Protein AF-L0J5N1-F1 (afdb_monomer_lite)

Structure (mmCIF, N/CA/C/O backbone):
data_AF-L0J5N1-F1
#
_entry.id   AF-L0J5N1-F1
#
loop_
_atom_site.group_PDB
_atom_site.id
_atom_site.type_symbol
_atom_site.label_atom_id
_atom_site.label_alt_id
_atom_site.label_comp_id
_atom_site.label_asym_id
_atom_site.label_entity_id
_atom_site.label_seq_id
_atom_site.pdbx_PDB_ins_code
_atom_site.Cartn_x
_atom_site.Cartn_y
_atom_site.Cartn_z
_atom_site.occupancy
_atom_site.B_iso_or_equiv
_atom_site.auth_seq_id
_atom_site.auth_comp_id
_atom_site.auth_asym_id
_atom_site.auth_atom_id
_atom_site.pdbx_PDB_model_num
ATOM 1 N N . MET A 1 1 ? 24.366 7.028 -9.041 1.00 30.89 1 MET A N 1
ATOM 2 C CA . MET A 1 1 ? 24.199 6.172 -7.843 1.00 30.89 1 MET A CA 1
ATOM 3 C C . MET A 1 1 ? 22.722 6.158 -7.474 1.00 30.89 1 MET A C 1
ATOM 5 O O . MET A 1 1 ? 22.251 7.119 -6.885 1.00 30.89 1 MET A O 1
ATOM 9 N N . ALA A 1 2 ? 21.974 5.135 -7.894 1.00 38.38 2 ALA A N 1
ATOM 10 C CA . ALA A 1 2 ? 20.552 4.998 -7.579 1.00 38.38 2 ALA A CA 1
ATOM 11 C C . ALA A 1 2 ? 20.396 4.161 -6.302 1.00 38.38 2 ALA A C 1
ATOM 13 O O . ALA A 1 2 ? 20.777 2.992 -6.264 1.00 38.38 2 ALA A O 1
ATOM 14 N N . VAL A 1 3 ? 19.888 4.779 -5.237 1.00 39.25 3 VAL A N 1
ATOM 15 C CA . VAL A 1 3 ? 19.599 4.097 -3.972 1.00 39.25 3 VAL A CA 1
ATOM 16 C C . VAL A 1 3 ? 18.286 3.336 -4.142 1.00 39.25 3 VAL A C 1
ATOM 18 O O . VAL A 1 3 ? 17.210 3.927 -4.133 1.00 39.25 3 VAL A O 1
ATOM 21 N N . TRP A 1 4 ? 18.373 2.017 -4.308 1.00 39.94 4 TRP A N 1
ATOM 22 C CA . TRP A 1 4 ? 17.225 1.122 -4.197 1.00 39.94 4 TRP A CA 1
ATOM 23 C C . TRP A 1 4 ? 16.754 1.133 -2.743 1.00 39.94 4 TRP A C 1
ATOM 25 O O . TRP A 1 4 ? 17.367 0.509 -1.875 1.00 39.94 4 TRP A O 1
ATOM 35 N N . LEU A 1 5 ? 15.682 1.875 -2.464 1.00 41.84 5 LEU A N 1
ATOM 36 C CA . LEU A 1 5 ? 15.032 1.890 -1.159 1.00 41.84 5 LEU A CA 1
ATOM 37 C C . LEU A 1 5 ? 14.351 0.529 -0.945 1.00 41.84 5 LEU A C 1
ATOM 39 O O . LEU A 1 5 ? 13.174 0.338 -1.239 1.00 41.84 5 LEU A O 1
ATOM 43 N N . SER A 1 6 ? 15.138 -0.451 -0.497 1.00 46.19 6 SER A N 1
ATOM 44 C CA . SER A 1 6 ? 14.667 -1.769 -0.085 1.00 46.19 6 SER A CA 1
ATOM 45 C C . SER A 1 6 ? 13.672 -1.570 1.053 1.00 46.19 6 SER A C 1
ATOM 47 O O . SER A 1 6 ? 14.055 -1.279 2.186 1.00 46.19 6 SER A O 1
ATOM 49 N N . TYR A 1 7 ? 12.379 -1.674 0.740 1.00 48.16 7 TYR A N 1
ATOM 50 C CA . TYR A 1 7 ? 11.297 -1.671 1.719 1.00 48.16 7 TYR A CA 1
ATOM 51 C C . TYR A 1 7 ? 11.353 -2.985 2.507 1.00 48.16 7 TYR A C 1
ATOM 53 O O . TYR A 1 7 ? 10.533 -3.887 2.339 1.00 48.16 7 TYR A O 1
ATOM 61 N N . LYS A 1 8 ? 12.373 -3.135 3.358 1.00 45.66 8 LYS A N 1
ATOM 62 C CA . LYS A 1 8 ? 12.339 -4.125 4.423 1.00 45.66 8 LYS A CA 1
ATOM 63 C C . LYS A 1 8 ? 11.330 -3.622 5.440 1.00 45.66 8 LYS A C 1
ATOM 65 O O . LYS A 1 8 ? 11.595 -2.694 6.197 1.00 45.66 8 LYS A O 1
ATOM 70 N N . ALA A 1 9 ? 10.153 -4.238 5.420 1.00 51.62 9 ALA A N 1
ATOM 71 C CA . ALA A 1 9 ? 9.187 -4.153 6.497 1.00 51.62 9 ALA A CA 1
ATOM 72 C C . ALA A 1 9 ? 9.818 -4.765 7.759 1.00 51.62 9 ALA A C 1
ATOM 74 O O . ALA A 1 9 ? 9.678 -5.955 8.039 1.00 51.62 9 ALA A O 1
ATOM 75 N N . SER A 1 10 ? 10.588 -3.956 8.481 1.00 45.94 10 SER A N 1
ATOM 76 C CA . SER A 1 10 ? 11.151 -4.295 9.781 1.00 45.94 10 SER A CA 1
ATOM 77 C C . SER A 1 10 ? 10.016 -4.311 10.801 1.00 45.94 10 SER A C 1
ATOM 79 O O . SER A 1 10 ? 9.742 -3.311 11.456 1.00 45.94 10 SER A O 1
ATOM 81 N N . TYR A 1 11 ? 9.323 -5.440 10.932 1.00 50.72 11 TYR A N 1
ATOM 82 C CA . TYR A 1 11 ? 8.451 -5.690 12.078 1.00 50.72 11 TYR A CA 1
ATOM 83 C C . TYR A 1 11 ? 9.310 -6.138 13.262 1.00 50.72 11 TYR A C 1
ATOM 85 O O . TYR A 1 11 ? 9.301 -7.300 13.657 1.00 50.72 11 TYR A O 1
ATOM 93 N N . THR A 1 12 ? 10.098 -5.223 13.822 1.00 46.88 12 THR A N 1
ATOM 94 C CA . THR A 1 12 ? 10.608 -5.399 15.182 1.00 46.88 12 THR A CA 1
ATOM 95 C C . THR A 1 12 ? 9.508 -4.985 16.147 1.00 46.88 12 THR A C 1
ATOM 97 O O . THR A 1 12 ? 8.998 -3.874 16.052 1.00 46.88 12 THR A O 1
ATOM 100 N N . VAL A 1 13 ? 9.169 -5.870 17.087 1.00 47.81 13 VAL A N 1
ATOM 101 C CA . VAL A 1 13 ? 8.296 -5.659 18.265 1.00 47.81 13 VAL A CA 1
ATOM 102 C C . VAL A 1 13 ? 8.884 -4.608 19.244 1.00 47.81 13 VAL A C 1
ATOM 104 O O . VAL A 1 13 ? 8.701 -4.660 20.452 1.00 47.81 13 VAL A O 1
ATOM 107 N N . ALA A 1 14 ? 9.607 -3.606 18.745 1.00 48.41 14 ALA A N 1
ATOM 108 C CA . ALA A 1 14 ? 9.839 -2.382 19.497 1.00 48.41 14 ALA A CA 1
ATOM 109 C C . ALA A 1 14 ? 8.490 -1.650 19.580 1.00 48.41 14 ALA A C 1
ATOM 111 O O . ALA A 1 14 ? 7.766 -1.613 18.587 1.00 48.41 14 ALA A O 1
ATOM 112 N N . MET A 1 15 ? 8.120 -1.175 20.774 1.00 52.31 15 MET A N 1
ATOM 113 C CA . MET A 1 15 ? 6.826 -0.552 21.094 1.00 52.31 15 MET A CA 1
ATOM 114 C C . MET A 1 15 ? 6.278 0.259 19.912 1.00 52.31 15 MET A C 1
ATOM 116 O O . MET A 1 15 ? 6.947 1.168 19.434 1.00 52.31 15 MET A O 1
ATOM 120 N N . ALA A 1 16 ? 5.091 -0.100 19.416 1.00 60.50 16 ALA A N 1
ATOM 121 C CA . ALA A 1 16 ? 4.512 0.571 18.260 1.00 60.50 16 ALA A CA 1
ATOM 122 C C . ALA A 1 16 ? 4.343 2.070 18.555 1.00 60.50 16 ALA A C 1
ATOM 124 O O . ALA A 1 16 ? 3.614 2.435 19.481 1.00 60.50 16 ALA A O 1
ATOM 125 N N . ASP A 1 17 ? 5.000 2.919 17.762 1.00 69.62 17 ASP A N 1
ATOM 126 C CA . ASP A 1 17 ? 4.832 4.366 17.856 1.00 69.62 17 ASP A CA 1
ATOM 127 C C . ASP A 1 17 ? 3.352 4.717 17.673 1.00 69.62 17 ASP A C 1
ATOM 129 O O . ASP A 1 17 ? 2.695 4.303 16.711 1.00 69.62 17 ASP A O 1
ATOM 133 N N . THR A 1 18 ? 2.803 5.450 18.641 1.00 78.38 18 THR A N 1
ATOM 134 C CA . THR A 1 18 ? 1.389 5.827 18.634 1.00 78.38 18 THR A CA 1
ATOM 135 C C . THR A 1 18 ? 1.211 7.113 17.844 1.00 78.38 18 THR A C 1
ATOM 137 O O . THR A 1 18 ? 1.794 8.142 18.177 1.00 78.38 18 THR A O 1
ATOM 140 N N . ILE A 1 19 ? 0.363 7.061 16.818 1.00 80.50 19 ILE A N 1
ATOM 141 C CA . ILE A 1 19 ? -0.052 8.233 16.047 1.00 80.50 19 ILE A CA 1
ATOM 142 C C . ILE A 1 19 ? -1.491 8.607 16.406 1.00 80.50 19 ILE A C 1
ATOM 144 O O . ILE A 1 19 ? -2.377 7.752 16.440 1.00 80.50 19 ILE A O 1
ATOM 148 N N . THR A 1 20 ? -1.736 9.892 16.654 1.00 84.06 20 THR A N 1
ATOM 149 C CA . THR A 1 20 ? -3.095 10.411 16.847 1.00 84.06 20 THR A CA 1
ATOM 150 C C . THR A 1 20 ? -3.670 10.796 15.493 1.00 84.06 20 THR A C 1
ATOM 152 O O . THR A 1 20 ? -3.156 11.689 14.823 1.00 84.06 20 THR A O 1
ATOM 155 N N . PHE A 1 21 ? -4.750 10.132 15.094 1.00 84.06 21 PHE A N 1
ATOM 156 C CA . PHE A 1 21 ? -5.435 10.381 13.832 1.00 84.06 21 PHE A CA 1
ATOM 157 C C . PHE A 1 21 ? -6.839 10.924 14.093 1.00 84.06 21 PHE A C 1
ATOM 159 O O . PHE A 1 21 ? -7.614 10.314 14.829 1.00 84.06 21 PHE A O 1
ATOM 166 N N . ARG A 1 22 ? -7.166 12.069 13.486 1.00 88.00 22 ARG A N 1
ATOM 167 C CA . ARG A 1 22 ? -8.506 12.659 13.535 1.00 88.00 22 ARG A CA 1
ATOM 168 C C . ARG A 1 22 ? -9.190 12.440 12.181 1.00 88.00 22 ARG A C 1
ATOM 170 O O . ARG A 1 22 ? -8.881 13.184 11.253 1.00 88.00 22 ARG A O 1
ATOM 177 N N . PRO A 1 23 ? -10.078 11.439 12.054 1.00 87.56 23 PRO A N 1
ATOM 178 C CA . PRO A 1 23 ? -10.802 11.210 10.813 1.00 87.56 23 PRO A CA 1
ATOM 179 C C . PRO A 1 23 ? -11.807 12.337 10.560 1.00 87.56 23 PRO A C 1
ATOM 181 O O . PRO A 1 23 ? -12.455 12.829 11.487 1.00 87.56 23 PRO A O 1
ATOM 184 N N . ASP A 1 24 ? -11.956 12.721 9.297 1.00 93.00 24 ASP A N 1
ATOM 185 C CA . ASP A 1 24 ? -13.126 13.456 8.826 1.00 93.00 24 ASP A CA 1
ATOM 186 C C . ASP A 1 24 ? -14.369 12.542 8.803 1.00 93.00 24 ASP A C 1
ATOM 188 O O . ASP A 1 24 ? -14.312 11.351 9.138 1.00 93.00 24 ASP A O 1
ATOM 192 N N . GLU A 1 25 ? -15.524 13.103 8.450 1.00 94.25 25 GLU A N 1
ATOM 193 C CA . GLU A 1 25 ? -16.790 12.370 8.466 1.00 94.25 25 GLU A CA 1
ATOM 194 C C . GLU A 1 25 ? -16.798 11.188 7.484 1.00 94.25 25 GLU A C 1
ATOM 196 O O . GLU A 1 25 ? -17.288 10.109 7.829 1.00 94.25 25 GLU A O 1
ATOM 201 N N . GLU A 1 26 ? -16.223 11.349 6.290 1.00 93.75 26 GLU A N 1
ATOM 202 C CA . GLU A 1 26 ? -16.158 10.270 5.302 1.00 93.75 26 GLU A CA 1
ATOM 203 C C . GLU A 1 26 ? -15.229 9.160 5.776 1.00 93.75 26 GLU A C 1
ATOM 205 O O . GLU A 1 26 ? -15.605 7.984 5.765 1.00 93.75 26 GLU A O 1
ATOM 210 N N . THR A 1 27 ? -14.055 9.525 6.295 1.00 92.38 27 THR A N 1
ATOM 211 C CA . THR A 1 27 ? -13.128 8.546 6.868 1.00 92.38 27 THR A CA 1
ATOM 212 C C . THR A 1 27 ? -13.761 7.796 8.043 1.00 92.38 27 THR A C 1
ATOM 214 O O . THR A 1 27 ? -13.602 6.581 8.168 1.00 92.38 27 THR A O 1
ATOM 217 N N . SER A 1 28 ? -14.537 8.482 8.884 1.00 92.94 28 SER A N 1
ATOM 218 C CA . SER A 1 28 ? -15.247 7.861 10.009 1.00 92.94 28 SER A CA 1
ATOM 219 C C . SER A 1 28 ? -16.289 6.838 9.542 1.00 92.94 28 SER A C 1
ATOM 221 O O . SER A 1 28 ? -16.419 5.773 10.148 1.00 92.94 28 SER A O 1
ATOM 223 N N . LYS A 1 29 ? -17.014 7.126 8.453 1.00 94.81 29 LYS A N 1
ATOM 224 C CA . LYS A 1 29 ? -17.965 6.185 7.833 1.00 94.81 29 LYS A CA 1
ATOM 225 C C . LYS A 1 29 ? -17.245 4.982 7.227 1.00 94.81 29 LYS A C 1
ATOM 227 O O . LYS A 1 29 ? -17.663 3.847 7.446 1.00 94.81 29 LYS A O 1
ATOM 232 N N . ALA A 1 30 ? -16.141 5.213 6.517 1.00 93.62 30 ALA A N 1
ATOM 233 C CA . ALA A 1 30 ? -15.337 4.144 5.933 1.00 93.62 30 ALA A CA 1
ATOM 234 C C . ALA A 1 30 ? -14.780 3.201 7.010 1.00 93.62 30 ALA A C 1
ATOM 236 O O . ALA A 1 30 ? -14.888 1.983 6.873 1.00 93.62 30 ALA A O 1
ATOM 237 N N . LEU A 1 31 ? -14.259 3.747 8.115 1.00 93.88 31 LEU A N 1
ATOM 238 C CA . LEU A 1 31 ? -13.786 2.946 9.244 1.00 93.88 31 LEU A CA 1
ATOM 239 C C . LEU A 1 31 ? -14.905 2.082 9.832 1.00 93.88 31 LEU A C 1
ATOM 241 O O . LEU A 1 31 ? -14.686 0.894 10.026 1.00 93.88 31 LEU A O 1
ATOM 245 N N . GLN A 1 32 ? -16.109 2.628 10.032 1.00 94.12 32 GLN A N 1
ATOM 246 C CA . GLN A 1 32 ? -17.249 1.848 10.536 1.00 94.12 32 GLN A CA 1
ATOM 247 C C . GLN A 1 32 ? -17.602 0.658 9.638 1.00 94.12 32 GLN A C 1
ATOM 249 O O . GLN A 1 32 ? -17.909 -0.421 10.143 1.00 94.12 32 GLN A O 1
ATOM 254 N N . VAL A 1 33 ? -17.554 0.836 8.315 1.00 96.12 33 VAL A N 1
ATOM 255 C CA . VAL A 1 33 ? -17.791 -0.257 7.360 1.00 96.12 33 VAL A CA 1
ATOM 256 C C . VAL A 1 33 ? -16.687 -1.308 7.461 1.00 96.12 33 VAL A C 1
ATOM 258 O O . VAL A 1 33 ? -16.984 -2.500 7.524 1.00 96.12 33 VAL A O 1
ATOM 261 N N . LEU A 1 34 ? -15.427 -0.871 7.508 1.00 92.38 34 LEU A N 1
ATOM 262 C CA . LEU A 1 34 ? -14.253 -1.746 7.508 1.00 92.38 34 LEU A CA 1
ATOM 263 C C . LEU A 1 34 ? -14.032 -2.487 8.832 1.00 92.38 34 LEU A C 1
ATOM 265 O O . LEU A 1 34 ? -13.369 -3.516 8.829 1.00 92.38 34 LEU A O 1
ATOM 269 N N . THR A 1 35 ? -14.570 -1.989 9.947 1.00 95.19 35 THR A N 1
ATOM 270 C CA . THR A 1 35 ? -14.480 -2.644 11.264 1.00 95.19 35 THR A CA 1
ATOM 271 C C . THR A 1 35 ? -15.775 -3.330 11.690 1.00 95.19 35 THR A C 1
ATOM 273 O O . THR A 1 35 ? -15.900 -3.751 12.841 1.00 95.19 35 THR A O 1
ATOM 276 N N . LYS A 1 36 ? -16.775 -3.424 10.805 1.00 94.38 36 LYS A N 1
ATOM 277 C CA . LYS A 1 36 ? -18.089 -4.007 11.130 1.00 94.38 36 LYS A CA 1
ATOM 278 C C . LYS A 1 36 ? -18.001 -5.479 11.552 1.00 94.38 36 LYS A C 1
ATOM 280 O O . LYS A 1 36 ? -18.856 -5.962 12.287 1.00 94.38 36 LYS A O 1
ATOM 285 N N . ASP A 1 37 ? -16.972 -6.178 11.095 1.00 92.81 37 ASP A N 1
ATOM 286 C CA . ASP A 1 37 ? -16.665 -7.575 11.405 1.00 92.81 37 ASP A CA 1
ATOM 287 C C . ASP A 1 37 ? -15.898 -7.766 12.730 1.00 92.81 37 ASP A C 1
ATOM 289 O O . ASP A 1 37 ? -15.567 -8.893 13.094 1.00 92.81 37 ASP A O 1
ATOM 293 N N . GLY A 1 38 ? -15.629 -6.682 13.468 1.00 92.88 38 GLY A N 1
ATOM 294 C CA . GLY A 1 38 ? -14.841 -6.702 14.701 1.00 92.88 38 GLY A CA 1
ATOM 295 C C . GLY A 1 38 ? -13.340 -6.507 14.483 1.00 92.88 38 GLY A C 1
ATOM 296 O O . GLY A 1 38 ? -12.580 -6.541 15.454 1.00 92.88 38 GLY A O 1
ATOM 297 N N . THR A 1 39 ? -12.893 -6.266 13.246 1.00 92.81 39 THR A N 1
ATOM 298 C CA . THR A 1 39 ? -11.494 -5.934 12.967 1.00 92.81 39 THR A CA 1
ATOM 299 C C . THR A 1 39 ? -11.091 -4.645 13.700 1.00 92.81 39 THR A C 1
ATOM 301 O O . THR A 1 39 ? -11.783 -3.630 13.590 1.00 92.81 39 THR A O 1
ATOM 304 N N . PRO A 1 40 ? -9.959 -4.621 14.432 1.00 91.38 40 PRO A N 1
ATOM 305 C CA . PRO A 1 40 ? -9.494 -3.408 15.095 1.00 91.38 40 PRO A CA 1
ATOM 306 C C . PRO A 1 40 ? -9.177 -2.285 14.102 1.00 91.38 40 PRO A C 1
ATOM 308 O O . PRO A 1 40 ? -8.505 -2.507 13.093 1.00 91.38 40 PRO A O 1
ATOM 311 N N . VAL A 1 41 ? -9.544 -1.046 14.443 1.00 89.25 41 VAL A N 1
ATOM 312 C CA . VAL A 1 41 ? -9.241 0.157 13.638 1.00 89.25 41 VAL A CA 1
ATOM 313 C C . VAL A 1 41 ? -7.749 0.254 13.303 1.00 89.25 41 VAL A C 1
ATOM 315 O O . VAL A 1 41 ? -7.385 0.543 12.168 1.00 89.25 41 VAL A O 1
ATOM 318 N N . SER A 1 42 ? -6.867 -0.038 14.262 1.00 88.94 42 SER A N 1
ATOM 319 C CA . SER A 1 42 ? -5.415 -0.003 14.046 1.00 88.94 42 SER A CA 1
ATOM 320 C C . SER A 1 42 ? -4.937 -1.018 13.002 1.00 88.94 42 SER A C 1
ATOM 322 O O . SER A 1 42 ? -3.982 -0.738 12.278 1.00 88.94 42 SER A O 1
ATOM 324 N N . ALA A 1 43 ? -5.603 -2.171 12.887 1.00 89.75 43 ALA A N 1
ATOM 325 C CA . ALA A 1 43 ? -5.304 -3.173 11.870 1.00 89.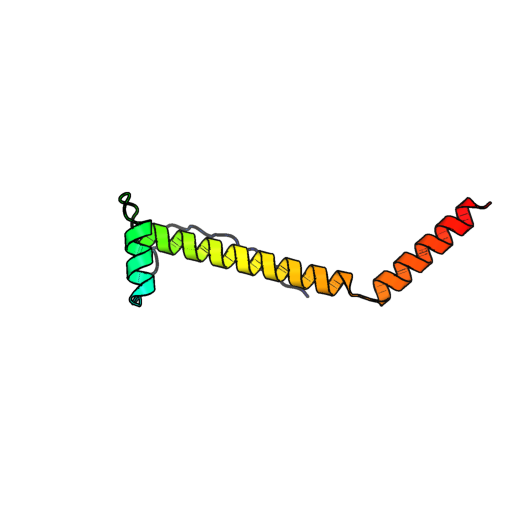75 43 ALA A CA 1
ATOM 326 C C . ALA A 1 43 ? -5.743 -2.693 10.479 1.00 89.75 43 ALA A C 1
ATOM 328 O O . ALA A 1 43 ? -4.947 -2.765 9.544 1.00 89.75 43 ALA A O 1
ATOM 329 N N . VAL A 1 44 ? -6.948 -2.119 10.371 1.00 93.81 44 VAL A N 1
ATOM 330 C CA . VAL A 1 44 ? -7.468 -1.520 9.127 1.00 93.81 44 VAL A CA 1
ATOM 331 C C . VAL A 1 44 ? -6.586 -0.366 8.649 1.00 93.81 44 VAL A C 1
ATOM 333 O O . VAL A 1 44 ? -6.220 -0.288 7.479 1.00 93.81 44 VAL A O 1
ATOM 336 N N . VAL A 1 45 ? -6.204 0.536 9.555 1.00 90.50 45 VAL A N 1
ATOM 337 C CA . VAL A 1 45 ? -5.346 1.680 9.218 1.00 90.50 45 VAL A CA 1
ATOM 338 C C . VAL A 1 45 ? -3.965 1.199 8.778 1.00 90.50 45 VAL A C 1
ATOM 340 O O . VAL A 1 45 ? -3.434 1.673 7.774 1.00 90.50 45 VAL A O 1
ATOM 343 N N . ARG A 1 46 ? -3.392 0.213 9.480 1.00 88.50 46 ARG A N 1
ATOM 344 C CA . ARG A 1 46 ? -2.108 -0.382 9.099 1.00 88.50 46 ARG A CA 1
ATOM 345 C C . ARG A 1 46 ? -2.163 -0.987 7.698 1.00 88.50 46 ARG A C 1
ATOM 347 O O . ARG A 1 46 ? -1.273 -0.704 6.897 1.00 88.50 46 ARG A O 1
ATOM 354 N N . SER A 1 47 ? -3.169 -1.808 7.395 1.00 90.62 47 SER A N 1
ATOM 355 C CA . SER A 1 47 ? -3.284 -2.437 6.075 1.00 90.62 47 SER A CA 1
ATOM 356 C C . SER A 1 47 ? -3.470 -1.390 4.978 1.00 90.62 47 SER A C 1
ATOM 358 O O . SER A 1 47 ? -2.747 -1.418 3.985 1.00 90.62 47 SER A O 1
ATOM 360 N N . ALA A 1 48 ? -4.338 -0.398 5.202 1.00 91.44 48 ALA A N 1
ATOM 361 C CA . ALA A 1 48 ? -4.580 0.683 4.253 1.00 91.44 48 ALA A CA 1
ATOM 362 C C . ALA A 1 48 ? -3.304 1.478 3.926 1.00 91.44 48 ALA A C 1
ATOM 364 O O . ALA A 1 48 ? -3.051 1.780 2.757 1.00 91.44 48 ALA A O 1
ATOM 365 N N . LEU A 1 49 ? -2.475 1.779 4.934 1.00 90.38 49 LEU A N 1
ATOM 366 C CA . LEU A 1 49 ? -1.200 2.480 4.749 1.00 90.38 49 LEU A CA 1
ATOM 367 C C . LEU A 1 49 ? -0.185 1.642 3.963 1.00 90.38 49 LEU A C 1
ATOM 369 O O . LEU A 1 49 ? 0.467 2.161 3.055 1.00 90.38 49 LEU A O 1
ATOM 373 N N . ILE A 1 50 ? -0.067 0.348 4.272 1.00 90.56 50 ILE A N 1
ATOM 374 C CA . ILE A 1 50 ? 0.829 -0.566 3.549 1.00 90.56 50 ILE A CA 1
ATOM 375 C C . ILE A 1 50 ? 0.395 -0.695 2.087 1.00 90.56 50 ILE A C 1
ATOM 377 O O . ILE A 1 50 ? 1.229 -0.617 1.184 1.00 90.56 50 ILE A O 1
ATOM 381 N N . ASP A 1 51 ? -0.902 -0.842 1.833 1.00 91.19 51 ASP A N 1
ATOM 382 C CA . ASP A 1 51 ? -1.428 -0.959 0.476 1.00 91.19 51 ASP A CA 1
ATOM 383 C C . ASP A 1 51 ? -1.266 0.344 -0.308 1.00 91.19 51 ASP A C 1
ATOM 385 O O . ASP A 1 51 ? -0.898 0.316 -1.483 1.00 91.19 51 ASP A O 1
ATOM 389 N N . ALA A 1 52 ? -1.462 1.498 0.334 1.00 89.25 52 ALA A N 1
ATOM 390 C CA . ALA A 1 52 ? -1.178 2.794 -0.273 1.00 89.25 52 ALA A CA 1
ATOM 391 C C . ALA A 1 52 ? 0.309 2.935 -0.640 1.00 89.25 52 ALA A C 1
ATOM 393 O O . ALA A 1 52 ? 0.624 3.358 -1.755 1.00 89.25 52 ALA A O 1
ATOM 394 N N . ALA A 1 53 ? 1.222 2.524 0.247 1.00 86.00 53 ALA A N 1
ATOM 395 C CA . ALA A 1 53 ? 2.658 2.536 -0.020 1.00 86.00 53 ALA A CA 1
ATOM 396 C C . ALA A 1 53 ? 3.030 1.614 -1.192 1.00 86.00 53 ALA A C 1
ATOM 398 O O . ALA A 1 53 ? 3.753 2.030 -2.097 1.00 86.00 53 ALA A O 1
ATOM 399 N N . ARG A 1 54 ? 2.479 0.394 -1.232 1.00 87.69 54 ARG A N 1
ATOM 400 C CA . ARG A 1 54 ? 2.672 -0.556 -2.340 1.00 87.69 54 ARG A CA 1
ATOM 401 C C . ARG A 1 54 ? 2.155 -0.006 -3.663 1.00 87.69 54 ARG A C 1
ATOM 403 O O . ARG A 1 54 ? 2.865 -0.075 -4.664 1.00 87.69 54 ARG A O 1
ATOM 410 N N . ARG A 1 55 ? 0.952 0.580 -3.676 1.00 87.50 55 ARG A N 1
ATOM 411 C CA . ARG A 1 55 ? 0.388 1.227 -4.872 1.00 87.50 55 ARG A CA 1
ATOM 412 C C . ARG A 1 55 ? 1.281 2.362 -5.360 1.00 87.50 55 ARG A C 1
ATOM 414 O O . ARG A 1 55 ? 1.546 2.436 -6.557 1.00 87.50 55 ARG A O 1
ATOM 421 N N . LYS A 1 56 ? 1.783 3.200 -4.447 1.00 81.69 56 LYS A N 1
ATOM 422 C CA . LYS A 1 56 ? 2.702 4.295 -4.780 1.00 81.69 56 LYS A CA 1
ATOM 423 C C . LYS A 1 56 ? 4.025 3.778 -5.349 1.00 81.69 56 LYS A C 1
ATOM 425 O O . LYS A 1 56 ? 4.470 4.285 -6.371 1.00 81.69 56 LYS A O 1
ATOM 430 N N . ALA A 1 57 ? 4.619 2.752 -4.741 1.00 78.94 57 ALA A N 1
ATOM 431 C CA . ALA A 1 57 ? 5.846 2.134 -5.241 1.00 78.94 57 ALA A CA 1
ATOM 432 C C . ALA A 1 57 ? 5.645 1.511 -6.633 1.00 78.94 57 ALA A C 1
ATOM 434 O O . ALA A 1 57 ? 6.434 1.757 -7.538 1.00 78.94 57 ALA A O 1
ATOM 435 N N . GLY A 1 58 ? 4.550 0.773 -6.838 1.00 80.38 58 GLY A N 1
ATOM 436 C CA . GLY A 1 58 ? 4.213 0.204 -8.143 1.00 80.38 58 GLY A CA 1
ATOM 437 C C . GLY A 1 58 ? 3.949 1.268 -9.213 1.00 80.38 58 GLY A C 1
ATOM 438 O O . GLY A 1 58 ? 4.356 1.096 -10.356 1.00 80.38 58 GLY A O 1
ATOM 439 N N . ALA A 1 59 ? 3.305 2.381 -8.852 1.00 77.88 59 ALA A N 1
ATOM 440 C CA . ALA A 1 59 ? 3.108 3.508 -9.762 1.00 77.88 59 ALA A CA 1
ATOM 441 C C . ALA A 1 59 ? 4.433 4.187 -10.133 1.00 77.88 59 ALA A C 1
ATOM 443 O O . ALA A 1 59 ? 4.627 4.506 -11.298 1.00 77.88 59 ALA A O 1
ATOM 444 N N . ALA A 1 60 ? 5.356 4.347 -9.180 1.00 70.19 60 ALA A N 1
ATOM 445 C CA . ALA A 1 60 ? 6.685 4.887 -9.455 1.00 70.19 60 ALA A CA 1
ATOM 446 C C . ALA A 1 60 ? 7.488 3.981 -10.403 1.00 70.19 60 ALA A C 1
ATOM 448 O O . ALA A 1 60 ? 8.118 4.481 -11.324 1.00 70.19 60 ALA A O 1
ATOM 449 N N . ILE A 1 61 ? 7.412 2.657 -10.227 1.00 70.62 61 ILE A N 1
ATOM 450 C CA . ILE A 1 61 ? 8.062 1.696 -11.133 1.00 70.62 61 ILE A CA 1
ATOM 451 C C . ILE A 1 61 ? 7.457 1.771 -12.539 1.00 70.62 61 ILE A C 1
ATOM 453 O O . ILE A 1 61 ? 8.202 1.753 -13.510 1.00 70.62 61 ILE A O 1
ATOM 457 N N . ARG A 1 62 ? 6.126 1.875 -12.665 1.00 67.25 62 ARG A N 1
ATOM 458 C CA . ARG A 1 62 ? 5.473 2.035 -13.976 1.00 67.25 62 ARG A CA 1
ATOM 459 C C . ARG A 1 62 ? 5.848 3.350 -14.650 1.00 67.25 62 ARG A C 1
ATOM 461 O O . ARG A 1 62 ? 6.208 3.320 -15.814 1.00 67.25 62 ARG A O 1
ATOM 468 N N . ALA A 1 63 ? 5.831 4.458 -13.915 1.00 65.69 63 ALA A N 1
ATOM 469 C CA . ALA A 1 63 ? 6.239 5.755 -14.443 1.00 65.69 63 ALA A CA 1
ATOM 470 C C . ALA A 1 63 ? 7.716 5.755 -14.878 1.00 65.69 63 ALA A C 1
ATOM 472 O O . ALA A 1 63 ? 8.059 6.345 -15.896 1.00 65.69 63 ALA A O 1
ATOM 473 N N . GLU A 1 64 ? 8.592 5.063 -14.143 1.00 55.88 64 GLU A N 1
ATOM 474 C CA . GLU A 1 64 ? 9.992 4.901 -14.547 1.00 55.88 64 GLU A CA 1
ATOM 475 C C . GLU A 1 64 ? 10.137 4.002 -15.780 1.00 55.88 64 GLU A C 1
ATOM 477 O O . GLU A 1 64 ? 10.921 4.309 -16.671 1.00 55.88 64 GLU A O 1
ATOM 482 N N . ALA A 1 65 ? 9.363 2.917 -15.861 1.00 59.84 65 ALA A N 1
ATOM 483 C CA . ALA A 1 65 ? 9.351 2.032 -17.022 1.00 59.84 65 ALA A CA 1
ATOM 484 C C . ALA A 1 65 ? 8.813 2.731 -18.280 1.00 59.84 65 ALA A C 1
ATOM 486 O O . ALA A 1 65 ? 9.358 2.524 -19.358 1.00 59.84 65 ALA A O 1
ATOM 487 N N . GLU A 1 66 ? 7.785 3.571 -18.149 1.00 64.69 66 GLU A N 1
ATOM 488 C CA . GLU A 1 66 ? 7.266 4.411 -19.236 1.00 64.69 66 GLU A CA 1
ATOM 489 C C . GLU A 1 66 ? 8.330 5.411 -19.700 1.00 64.69 66 GLU A C 1
ATOM 491 O O . GLU A 1 66 ? 8.630 5.467 -20.887 1.00 64.69 66 GLU A O 1
ATOM 496 N N . ARG A 1 67 ? 8.998 6.103 -18.768 1.00 62.25 67 ARG A N 1
ATOM 497 C CA . ARG A 1 67 ? 10.114 7.002 -19.098 1.00 62.25 67 ARG A CA 1
ATOM 498 C C . ARG A 1 67 ? 11.275 6.299 -19.803 1.00 62.25 67 ARG A C 1
ATOM 500 O O . ARG A 1 67 ? 11.866 6.885 -20.699 1.00 62.25 67 ARG A O 1
ATOM 507 N N . LEU A 1 68 ? 11.621 5.082 -19.382 1.00 60.00 68 LEU A N 1
ATOM 508 C CA . LEU A 1 68 ? 12.685 4.293 -20.007 1.00 60.00 68 LEU A CA 1
ATOM 509 C C . LEU A 1 68 ? 12.262 3.768 -21.390 1.00 60.00 68 LEU A C 1
ATOM 511 O O . LEU A 1 68 ? 13.074 3.712 -22.302 1.00 60.00 68 LEU A O 1
ATOM 515 N N . ALA A 1 69 ? 10.987 3.410 -21.572 1.00 61.72 69 ALA A N 1
ATOM 516 C CA . ALA A 1 69 ? 10.451 2.978 -22.864 1.00 61.72 69 ALA A CA 1
ATOM 517 C C . ALA A 1 69 ? 10.336 4.124 -23.889 1.00 61.72 69 ALA A C 1
ATOM 519 O O . ALA A 1 69 ? 10.327 3.874 -25.096 1.00 61.72 69 ALA A O 1
ATOM 520 N N . GLU A 1 70 ? 10.239 5.366 -23.415 1.00 69.94 70 GLU A N 1
ATOM 521 C CA . GLU A 1 70 ? 10.234 6.583 -24.232 1.00 69.94 70 GLU A CA 1
ATOM 522 C C . GLU A 1 70 ? 11.644 7.097 -24.579 1.00 69.94 70 GLU A C 1
ATOM 524 O O . GLU A 1 70 ? 11.762 8.143 -25.218 1.00 69.94 70 GLU A O 1
ATOM 529 N N . ASP A 1 71 ? 12.714 6.378 -24.213 1.00 72.38 71 ASP A N 1
ATOM 530 C CA . ASP A 1 71 ? 14.076 6.763 -24.593 1.00 72.38 71 ASP A CA 1
ATOM 531 C C . ASP A 1 71 ? 14.310 6.551 -26.101 1.00 72.38 71 ASP A C 1
ATOM 533 O O . ASP A 1 71 ? 14.481 5.437 -26.602 1.00 72.38 71 ASP A O 1
ATOM 537 N N . GLU A 1 72 ? 14.291 7.657 -26.846 1.00 71.00 72 GLU A N 1
ATOM 538 C CA . GLU A 1 72 ? 14.466 7.677 -28.299 1.00 71.00 72 GLU A CA 1
ATOM 539 C C . GLU A 1 72 ? 15.846 7.151 -28.733 1.00 71.00 72 GLU A C 1
ATOM 541 O O . GLU A 1 72 ? 15.959 6.556 -29.805 1.00 71.00 72 GLU A O 1
ATOM 546 N N . SER A 1 73 ? 16.883 7.312 -27.900 1.00 76.19 73 SER A N 1
ATOM 547 C CA . SER A 1 73 ? 18.221 6.782 -28.187 1.00 76.19 73 SER A CA 1
ATOM 548 C C . SER A 1 73 ? 18.200 5.259 -28.164 1.00 76.19 73 SER A C 1
ATOM 550 O O . SER A 1 73 ? 18.619 4.616 -29.128 1.00 76.19 73 SER A O 1
ATOM 552 N N . ASP A 1 74 ? 17.610 4.680 -27.120 1.00 69.12 74 ASP A N 1
ATOM 553 C CA . ASP A 1 74 ? 17.506 3.228 -26.968 1.00 69.12 74 ASP A CA 1
ATOM 554 C C . ASP A 1 74 ? 16.635 2.609 -28.078 1.00 69.12 74 ASP A C 1
ATOM 556 O O . ASP A 1 74 ? 16.930 1.524 -28.592 1.00 69.12 74 ASP A O 1
ATOM 560 N N . ARG A 1 75 ? 15.583 3.311 -28.527 1.00 76.25 75 ARG A N 1
ATOM 561 C CA . ARG A 1 75 ? 14.753 2.869 -29.666 1.00 76.25 75 ARG A CA 1
ATOM 562 C C . ARG A 1 75 ? 15.503 2.936 -30.993 1.00 76.25 75 ARG A C 1
ATOM 564 O O . ARG A 1 75 ? 15.368 2.020 -31.811 1.00 76.25 75 ARG A O 1
ATOM 571 N N . ALA A 1 76 ? 16.280 3.993 -31.216 1.00 79.38 76 ALA A N 1
ATOM 572 C CA . ALA A 1 76 ? 17.103 4.142 -32.409 1.00 79.38 76 ALA A CA 1
ATOM 573 C C . ALA A 1 76 ? 18.189 3.058 -32.480 1.00 79.38 76 ALA A C 1
ATOM 575 O O . ALA A 1 76 ? 18.378 2.447 -33.537 1.00 79.38 76 ALA A O 1
ATOM 576 N N . GLU A 1 77 ? 18.836 2.761 -31.352 1.00 77.94 77 GLU A N 1
ATOM 577 C CA . GLU A 1 77 ? 19.822 1.687 -31.229 1.00 77.94 77 GLU A CA 1
ATOM 578 C C . GLU A 1 77 ? 19.195 0.307 -31.467 1.00 77.94 77 GLU A C 1
ATOM 580 O O . GLU A 1 77 ? 19.695 -0.460 -32.292 1.00 77.94 77 GLU A O 1
ATOM 585 N N . ALA A 1 78 ? 18.049 0.002 -30.847 1.00 78.25 78 ALA A N 1
ATOM 586 C CA . ALA A 1 78 ? 17.344 -1.264 -31.060 1.00 78.25 78 ALA A CA 1
ATOM 587 C C . ALA A 1 78 ? 16.927 -1.464 -32.530 1.00 78.25 78 ALA A C 1
ATOM 589 O O . ALA A 1 78 ? 17.056 -2.562 -33.080 1.00 78.25 78 ALA A O 1
ATOM 590 N N . MET A 1 79 ? 16.466 -0.400 -33.197 1.00 81.31 79 MET A N 1
ATOM 591 C CA . MET A 1 79 ? 16.153 -0.438 -34.628 1.00 81.31 79 MET A CA 1
ATOM 592 C C . MET A 1 79 ? 17.396 -0.646 -35.495 1.00 81.31 79 MET A C 1
ATOM 594 O O . MET A 1 79 ? 17.313 -1.349 -36.503 1.00 81.31 79 MET A O 1
ATOM 598 N N . GLN A 1 80 ? 18.534 -0.052 -35.129 1.00 82.06 80 GLN A N 1
ATOM 599 C CA . GLN A 1 80 ? 19.789 -0.265 -35.844 1.00 82.06 80 GLN A CA 1
ATOM 600 C C . GLN A 1 80 ? 20.251 -1.719 -35.717 1.00 82.06 80 GLN A C 1
ATOM 602 O O . GLN A 1 80 ? 20.503 -2.356 -36.734 1.00 82.06 80 GLN A O 1
ATOM 607 N N . VAL A 1 81 ? 20.240 -2.283 -34.507 1.00 83.81 81 VAL A N 1
ATOM 608 C CA . VAL A 1 81 ? 20.605 -3.688 -34.276 1.00 83.81 81 VAL A CA 1
ATOM 609 C C . VAL A 1 81 ? 19.704 -4.637 -35.067 1.00 83.81 81 VAL A C 1
ATOM 611 O O . VAL A 1 81 ? 20.204 -5.566 -35.691 1.00 83.81 81 VAL A O 1
ATOM 614 N N . LEU A 1 82 ? 18.387 -4.406 -35.102 1.00 84.44 82 LEU A N 1
ATOM 615 C CA . LEU A 1 82 ? 17.467 -5.230 -35.898 1.00 84.44 82 LEU A CA 1
ATOM 616 C C . LEU A 1 82 ? 17.784 -5.183 -37.398 1.00 84.44 82 LEU A C 1
ATOM 618 O O . LEU A 1 82 ? 17.766 -6.223 -38.056 1.00 84.44 82 LEU A O 1
ATOM 622 N N . ARG A 1 83 ? 18.104 -3.998 -37.936 1.00 83.25 83 ARG A N 1
ATOM 623 C CA . ARG A 1 83 ? 18.543 -3.855 -39.334 1.00 83.25 83 ARG A CA 1
ATOM 624 C C . ARG A 1 83 ? 19.851 -4.596 -39.594 1.00 83.25 83 ARG A C 1
ATOM 626 O O . ARG A 1 83 ? 19.981 -5.266 -40.619 1.00 83.25 83 ARG A O 1
ATOM 633 N N . ASP A 1 84 ? 20.794 -4.502 -38.666 1.00 83.62 84 ASP A N 1
ATOM 634 C CA . ASP A 1 84 ? 22.091 -5.165 -38.778 1.00 83.62 84 ASP A CA 1
ATOM 635 C C . ASP A 1 84 ? 21.924 -6.694 -38.733 1.00 83.62 84 ASP A C 1
ATOM 637 O 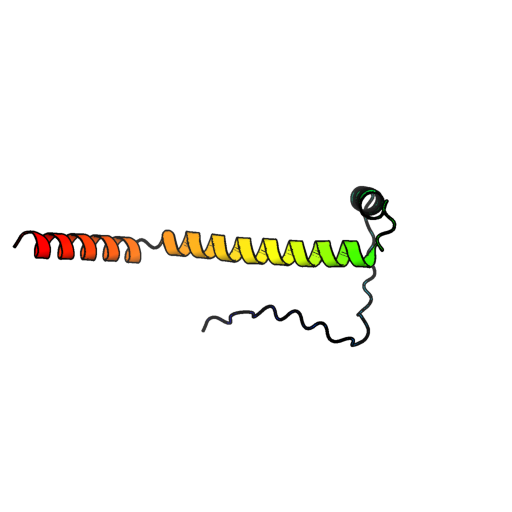O . ASP A 1 84 ? 22.508 -7.405 -39.548 1.00 83.62 84 ASP A O 1
ATOM 641 N N . MET A 1 85 ? 21.054 -7.211 -37.857 1.00 88.38 85 MET A N 1
ATOM 642 C CA . MET A 1 85 ? 20.734 -8.643 -37.782 1.00 88.38 85 MET A CA 1
ATOM 643 C C . MET A 1 85 ? 20.038 -9.161 -39.047 1.00 88.38 85 MET A C 1
ATOM 645 O O . MET A 1 85 ? 20.357 -10.254 -39.513 1.00 8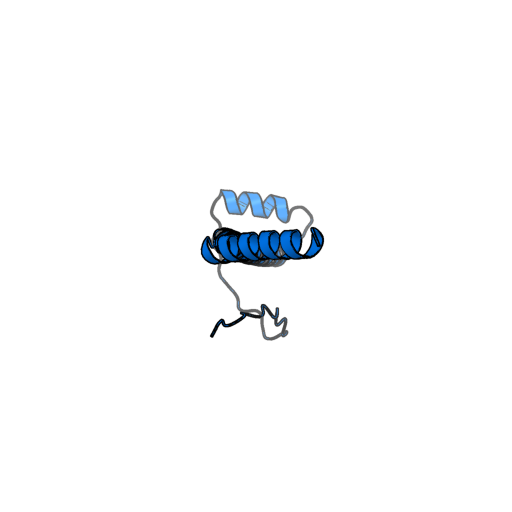8.38 85 MET A O 1
ATOM 649 N N . GLU A 1 86 ? 19.115 -8.391 -39.628 1.00 81.38 86 GLU A N 1
ATOM 650 C CA . GLU A 1 86 ? 18.449 -8.763 -40.884 1.00 81.38 86 GLU A CA 1
ATOM 651 C C . GLU A 1 86 ? 19.438 -8.781 -42.059 1.00 81.38 86 GLU A C 1
ATOM 653 O O . GLU A 1 86 ? 19.407 -9.681 -42.896 1.00 81.38 86 GLU A O 1
ATOM 658 N N . THR A 1 87 ? 20.388 -7.843 -42.075 1.00 79.62 87 THR A N 1
ATOM 659 C CA . THR A 1 87 ? 21.462 -7.802 -43.077 1.00 79.62 87 THR A CA 1
ATOM 660 C C . THR A 1 87 ? 22.347 -9.046 -43.003 1.00 79.62 87 THR A C 1
ATOM 662 O O . THR A 1 87 ? 22.688 -9.615 -44.036 1.00 79.62 87 THR A O 1
ATOM 665 N N . LEU A 1 88 ? 22.675 -9.510 -41.793 1.00 76.19 88 LEU A N 1
ATOM 666 C CA . LEU A 1 88 ? 23.449 -10.739 -41.582 1.00 76.19 88 LEU A CA 1
ATOM 667 C C . LEU A 1 88 ? 22.681 -12.014 -41.963 1.00 76.19 88 LEU A C 1
ATOM 669 O O . LEU A 1 88 ? 23.306 -13.030 -42.249 1.00 76.19 88 LEU A O 1
ATOM 673 N N . ARG A 1 89 ? 21.344 -11.978 -41.959 1.00 70.00 89 ARG A N 1
ATOM 674 C CA . ARG A 1 89 ? 20.473 -13.117 -42.296 1.00 70.00 89 ARG A CA 1
ATOM 675 C C . ARG A 1 89 ? 20.206 -13.260 -43.798 1.00 70.00 89 ARG A C 1
ATOM 677 O O . ARG A 1 89 ? 19.781 -14.323 -44.242 1.00 70.00 89 ARG A O 1
ATOM 684 N N . ALA A 1 90 ? 20.413 -12.190 -44.563 1.00 72.62 90 ALA A N 1
ATOM 685 C CA . ALA A 1 90 ? 20.214 -12.152 -46.011 1.00 72.62 90 ALA A CA 1
ATOM 686 C C . ALA A 1 90 ? 21.424 -12.668 -46.824 1.00 72.62 90 ALA A C 1
ATOM 688 O O . ALA A 1 90 ? 21.370 -12.664 -48.055 1.00 72.62 90 A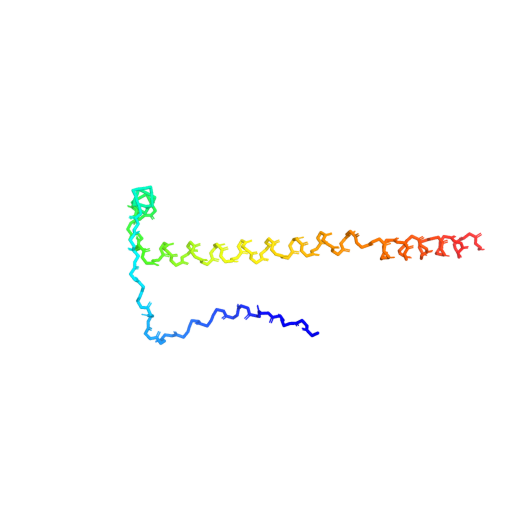LA A O 1
ATOM 689 N N . TRP A 1 91 ? 22.493 -13.089 -46.142 1.00 57.38 91 TRP A N 1
ATOM 690 C CA . TRP A 1 91 ? 23.688 -13.739 -46.692 1.00 57.38 91 TRP A CA 1
ATOM 691 C C . TRP A 1 91 ? 23.658 -15.243 -46.414 1.00 57.38 91 TRP A C 1
ATOM 693 O O . TRP A 1 91 ? 24.137 -15.998 -47.290 1.00 57.38 91 TRP A O 1
#

Radius of gyration: 23.95 Å; chains: 1; bounding box: 42×27×68 Å

Secondary structure (DSSP, 8-state):
-------------S-PPP------HHHHHHHHHHTTTS--HHHHHHHHHHHHHHHHHHHHHHHHHHHHHT-HHHHHHHHHHHHHHHHHH--

Sequence (91 aa):
MAVWLSYKASYTVAMADTITFRPDEETSKALQVLTKDG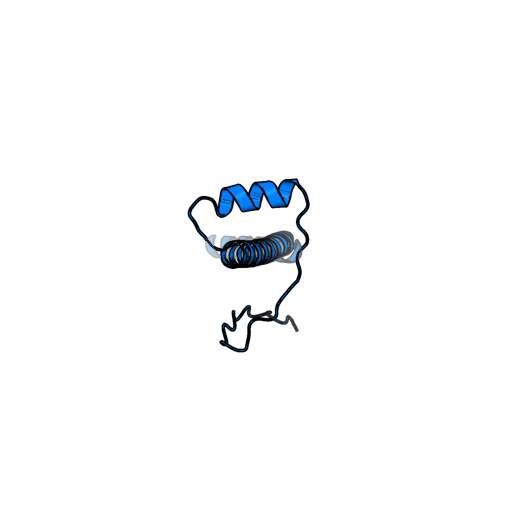TPVSAVVRSALIDAARRKAGAAIRAEAERLAEDESDRAEAMQVLRDMETLRAW

pLDDT: mean 75.76, std 17.09, range [30.89, 96.12]

Foldse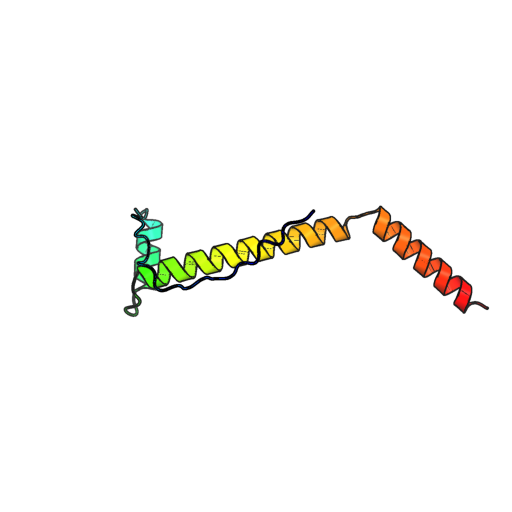ek 3Di:
DDDPPPPPPPPDVPPDDDDDDDDDPVRVVVLCVVCVVVDDSVVVVVVVVVVVVVVVVVVVVVVVVVVVVPPPVVVVVVVVVVVVVVVVVVD